Protein AF-A0A257Z6N5-F1 (afdb_monomer)

Nearest PDB structures (foldseek):
  4j6e-assembly1_A-2  TM=8.213E-01  e=1.492E-03  Caulobacter vibrioides NA1000
  4ggm-assembly1_X  TM=7.055E-01  e=1.935E-03  Caulobacter vibrioides NA1000
  3n2t-assembly1_A  TM=2.374E-01  e=4.158E+00  Gluconobacter oxydans

Solvent-accessible surface area (backbone atoms only — not comparable to full-atom values): 8236 Å² total; per-residue (Å²): 127,85,78,82,77,86,37,72,22,48,71,96,54,63,63,89,93,51,84,61,78,43,75,43,48,78,38,38,39,49,66,47,54,53,49,40,49,75,72,67,55,52,68,46,66,88,80,85,87,79,74,90,77,84,79,54,79,92,64,46,33,77,75,28,54,72,49,43,66,60,52,53,52,21,49,74,70,34,69,70,44,30,51,51,52,52,53,48,54,45,40,75,73,64,34,45,80,45,55,60,69,78,77,44,49,88,76,54,84,69,93,77,84,92,76,88,80,91,48,77,63,57,54,61,51,60,80,72,110

Secondary structure (DSSP, 8-state):
-PPPPP-EEETT---SSS--SEEE-GGGHHHHHHHHHHTT--EE---S----PPP-GGG--HHHHTTHHHHHHHHHH-HHHHHHHHHHHHHHTTPEE--HHHH-GGGSPPSS-SSS---HHHHHHHTT-

Radius of gyration: 18.56 Å; Cα contacts (8 Å, |Δi|>4): 104; chains: 1; bounding box: 44×32×52 Å

Mean predicted aligned error: 5.18 Å

Sequence (129 aa):
MPARPVVAALDGFAPEEVAADLTFRVERLVPFLRQLEGMGVTKVAFAGAVTRPRLDPALLDPDTAALLPRLMQAMAAGDDATLRAVIEIFSDFGFAMLGVADLAPDLLPGPGLLAGTLTLRDEGDADRA

Foldseek 3Di:
DPDDDAAEAEVVGDDDPDDHPYYDYLLCVVVVLVVCVVVVAAADEDDDDDDDDDDDPVSHDPVSVVCVVCLVVLVVVDDVSNVVSVVVVSVVSRHHYDDCCRVPVVPDDDPDDPDDDDDPVNVVVVVVD

Structure (mmCIF, N/CA/C/O backbone):
data_AF-A0A257Z6N5-F1
#
_entry.id   AF-A0A257Z6N5-F1
#
loop_
_atom_site.group_PDB
_atom_site.id
_atom_site.type_symbol
_atom_site.label_atom_id
_atom_site.label_alt_id
_atom_site.label_comp_id
_atom_site.label_asym_id
_atom_site.label_entity_id
_atom_site.label_seq_id
_atom_site.pdbx_PDB_ins_code
_atom_site.Cartn_x
_atom_site.Cartn_y
_atom_site.Cartn_z
_atom_site.occupancy
_atom_site.B_iso_or_equiv
_atom_site.auth_seq_id
_atom_site.auth_comp_id
_atom_site.auth_asym_id
_atom_site.auth_atom_id
_atom_site.pdbx_PDB_model_num
ATOM 1 N N . MET A 1 1 ? -20.031 -13.706 -13.312 1.00 42.88 1 MET A N 1
ATOM 2 C CA . MET A 1 1 ? -18.965 -12.688 -13.425 1.00 42.88 1 MET A CA 1
ATOM 3 C C . MET A 1 1 ? -18.307 -12.574 -12.064 1.00 42.88 1 MET A C 1
ATOM 5 O O . MET A 1 1 ? -19.045 -12.709 -11.089 1.00 42.88 1 MET A O 1
ATOM 9 N N . PRO A 1 2 ? -16.977 -12.409 -11.960 1.00 65.19 2 PRO A N 1
ATOM 10 C CA . PRO A 1 2 ? -16.371 -12.122 -10.665 1.00 65.19 2 PRO A CA 1
ATOM 11 C C . PRO A 1 2 ? -17.029 -10.868 -10.076 1.00 65.19 2 PRO A C 1
ATOM 13 O O . PRO A 1 2 ? -17.409 -9.958 -10.816 1.00 65.19 2 PRO A O 1
ATOM 16 N N . ALA A 1 3 ? -17.244 -10.861 -8.761 1.00 79.19 3 ALA A N 1
ATOM 17 C CA . ALA A 1 3 ? -17.783 -9.696 -8.073 1.00 79.19 3 ALA A CA 1
ATOM 18 C C . ALA A 1 3 ? -16.845 -8.499 -8.288 1.00 79.19 3 ALA A C 1
ATOM 20 O O . ALA A 1 3 ? -15.624 -8.662 -8.285 1.00 79.19 3 ALA A O 1
ATOM 21 N N . ARG A 1 4 ? -17.414 -7.306 -8.497 1.00 88.75 4 ARG A N 1
ATOM 22 C CA . ARG A 1 4 ? -16.631 -6.073 -8.631 1.00 88.75 4 ARG A CA 1
ATOM 23 C C . ARG A 1 4 ? -15.801 -5.871 -7.348 1.00 88.75 4 ARG A C 1
ATOM 25 O O . ARG A 1 4 ? -16.389 -5.937 -6.268 1.00 88.75 4 ARG A O 1
ATOM 32 N N . PRO A 1 5 ? -14.478 -5.639 -7.442 1.00 92.62 5 PRO A N 1
ATOM 33 C CA . PRO A 1 5 ? -13.663 -5.354 -6.268 1.00 92.62 5 PRO A CA 1
ATOM 34 C C . PRO A 1 5 ? -14.042 -3.998 -5.672 1.00 92.62 5 PRO A C 1
ATOM 36 O O . PRO A 1 5 ? -14.481 -3.097 -6.387 1.00 92.62 5 PRO A O 1
ATOM 39 N N . VAL A 1 6 ? -13.827 -3.857 -4.368 1.00 95.50 6 VAL A N 1
ATOM 40 C CA . VAL A 1 6 ? -13.914 -2.563 -3.692 1.00 95.50 6 VAL A CA 1
ATOM 41 C C . VAL A 1 6 ? -12.664 -1.754 -4.030 1.00 95.50 6 VAL A C 1
ATOM 43 O O . VAL A 1 6 ? -11.546 -2.214 -3.792 1.00 95.50 6 VAL A O 1
ATOM 46 N N . VAL A 1 7 ? -12.845 -0.554 -4.576 1.00 96.31 7 VAL A N 1
ATOM 47 C CA . VAL A 1 7 ? -11.754 0.357 -4.938 1.00 96.31 7 VAL A CA 1
ATOM 48 C C . VAL A 1 7 ? -11.568 1.383 -3.824 1.00 96.31 7 VAL A C 1
ATOM 50 O O . VAL A 1 7 ? -12.426 2.237 -3.606 1.00 96.31 7 VAL A O 1
ATOM 53 N N . ALA A 1 8 ? -10.434 1.316 -3.129 1.00 97.25 8 ALA A N 1
ATOM 54 C CA . ALA A 1 8 ? -10.059 2.282 -2.102 1.00 97.25 8 ALA A CA 1
ATOM 55 C C . ALA A 1 8 ? -8.964 3.226 -2.615 1.00 97.25 8 ALA A C 1
ATOM 57 O O . ALA A 1 8 ? -7.869 2.782 -2.956 1.00 97.25 8 ALA A O 1
ATOM 58 N N . ALA A 1 9 ? -9.251 4.525 -2.646 1.00 96.62 9 ALA A N 1
ATOM 59 C CA . ALA A 1 9 ? -8.300 5.552 -3.054 1.00 96.62 9 ALA 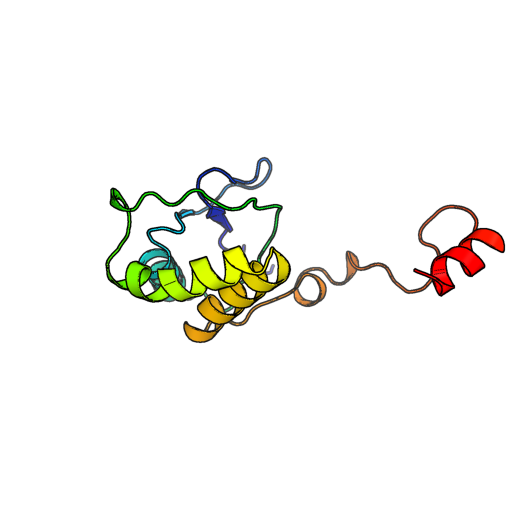A CA 1
ATOM 60 C C . ALA A 1 9 ? -7.577 6.148 -1.843 1.00 96.62 9 ALA A C 1
ATOM 62 O O . ALA A 1 9 ? -8.205 6.562 -0.867 1.00 96.62 9 ALA A O 1
ATOM 63 N N . LEU A 1 10 ? -6.253 6.251 -1.926 1.00 95.00 10 LEU A N 1
ATOM 64 C CA . LEU A 1 10 ? -5.495 7.071 -0.990 1.00 95.00 10 LEU A CA 1
ATOM 65 C C . LEU A 1 10 ? -5.737 8.553 -1.317 1.00 95.00 10 LEU A C 1
ATOM 67 O O . LEU A 1 10 ? -5.685 8.951 -2.481 1.00 95.00 10 LEU A O 1
ATOM 71 N N . ASP A 1 11 ? -6.000 9.371 -0.300 1.00 92.69 11 ASP A N 1
ATOM 72 C CA . ASP A 1 11 ? -6.194 10.816 -0.447 1.00 92.69 11 ASP A CA 1
ATOM 73 C C . ASP A 1 11 ? -5.009 11.461 -1.190 1.00 92.69 11 ASP A C 1
ATOM 75 O O . ASP A 1 11 ? -3.850 11.268 -0.823 1.00 92.69 11 ASP A O 1
ATOM 79 N N . GLY A 1 12 ? -5.306 12.193 -2.268 1.00 90.94 12 GLY A N 1
ATOM 80 C CA . GLY A 1 12 ? -4.302 12.775 -3.168 1.00 90.94 12 GLY A CA 1
ATOM 81 C C . GLY A 1 12 ? -3.798 11.854 -4.289 1.00 90.94 12 GLY A C 1
ATOM 82 O O . GLY A 1 12 ? -3.067 12.324 -5.156 1.00 90.94 12 GLY A O 1
ATOM 83 N N . PHE A 1 13 ? -4.214 10.583 -4.315 1.00 92.38 13 PHE A N 1
ATOM 84 C CA . PHE A 1 13 ? -3.807 9.570 -5.303 1.00 92.38 13 PHE A CA 1
ATOM 85 C C . PHE A 1 13 ? -5.015 8.811 -5.875 1.00 92.38 13 PHE A C 1
ATOM 87 O O . PHE A 1 13 ? -4.959 7.603 -6.109 1.00 92.38 13 PHE A O 1
ATOM 94 N N . ALA A 1 14 ? -6.143 9.500 -6.054 1.00 91.62 14 ALA A N 1
ATOM 95 C CA . ALA A 1 14 ? -7.331 8.888 -6.635 1.00 91.62 14 ALA A CA 1
ATOM 96 C C . ALA A 1 14 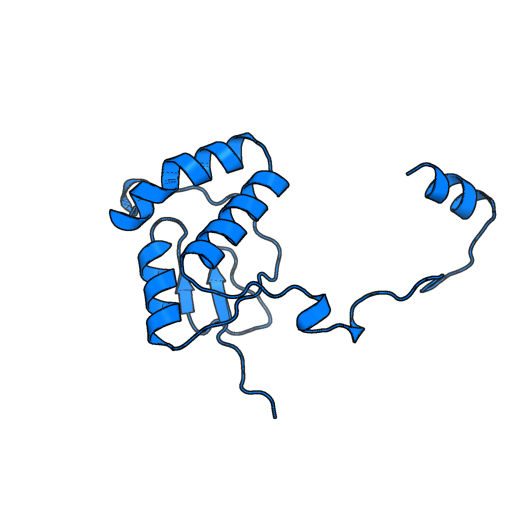? -7.086 8.501 -8.110 1.00 91.62 14 ALA A C 1
ATOM 98 O O . ALA A 1 14 ? -6.517 9.304 -8.851 1.00 91.62 14 ALA A O 1
ATOM 99 N N . PRO A 1 15 ? -7.513 7.303 -8.548 1.00 91.06 15 PRO A N 1
ATOM 100 C CA . PRO A 1 15 ? -7.413 6.905 -9.949 1.00 91.06 15 PRO A CA 1
ATOM 101 C C . PRO A 1 15 ? -8.330 7.760 -10.837 1.00 91.06 15 PRO A C 1
ATOM 103 O O . PRO A 1 15 ? -9.432 8.123 -10.433 1.00 91.06 15 PRO A O 1
ATOM 106 N N . GLU A 1 16 ? -7.886 8.060 -12.060 1.00 89.06 16 GLU A N 1
ATOM 107 C CA . GLU A 1 16 ? -8.634 8.914 -12.997 1.00 89.06 16 GLU A CA 1
ATOM 108 C C . GLU A 1 16 ? -9.790 8.169 -13.683 1.00 89.06 16 GLU A C 1
ATOM 110 O O . GLU A 1 16 ? -10.892 8.696 -13.816 1.00 89.06 16 GLU A O 1
ATOM 115 N N . GLU A 1 17 ? -9.552 6.924 -14.100 1.00 89.81 17 GLU A N 1
ATOM 116 C CA . GLU A 1 17 ? -10.486 6.156 -14.939 1.00 89.81 17 GLU A CA 1
ATOM 117 C C . GLU A 1 17 ? -11.380 5.190 -14.146 1.00 89.81 17 GLU A C 1
ATOM 119 O O . GLU A 1 17 ? -12.284 4.563 -14.702 1.00 89.81 17 GLU A O 1
ATOM 124 N N . VAL A 1 18 ? -11.147 5.056 -12.838 1.00 90.00 18 VAL A N 1
ATOM 125 C CA . VAL A 1 18 ? -11.863 4.113 -11.971 1.00 90.00 18 VAL A CA 1
ATOM 126 C C . VAL A 1 18 ? -12.487 4.872 -10.809 1.00 90.00 18 VAL A C 1
ATOM 128 O O . VAL A 1 18 ? -11.803 5.569 -10.072 1.00 90.00 18 VAL A O 1
ATOM 131 N N . ALA A 1 19 ? -13.796 4.721 -10.608 1.00 92.31 19 ALA A N 1
ATOM 132 C CA . ALA A 1 19 ? -14.463 5.328 -9.462 1.00 92.31 19 ALA A CA 1
ATOM 133 C C . ALA A 1 19 ? -14.042 4.631 -8.160 1.00 92.31 19 ALA A C 1
ATOM 135 O O . ALA A 1 19 ? -14.203 3.416 -8.026 1.00 92.31 19 ALA A O 1
ATOM 136 N N . ALA A 1 20 ? -13.543 5.408 -7.199 1.00 95.38 20 ALA A N 1
ATOM 137 C CA . ALA A 1 20 ? -13.274 4.921 -5.854 1.00 95.38 20 ALA A CA 1
ATOM 138 C C . ALA A 1 20 ? -14.585 4.730 -5.078 1.00 95.38 20 ALA A C 1
ATOM 140 O O . ALA A 1 20 ? -15.437 5.618 -5.052 1.00 95.38 20 ALA A O 1
ATOM 141 N N . ASP A 1 21 ? -14.727 3.580 -4.426 1.00 96.06 21 ASP A N 1
ATOM 142 C CA . ASP A 1 21 ? -15.846 3.279 -3.529 1.00 96.06 21 ASP A CA 1
ATOM 143 C C . ASP A 1 21 ? -15.632 3.918 -2.146 1.00 96.06 21 ASP A C 1
ATOM 145 O O . ASP A 1 21 ? -16.589 4.232 -1.437 1.00 96.06 21 ASP A O 1
ATOM 149 N N . LEU A 1 22 ? -14.370 4.137 -1.764 1.00 96.31 22 LEU A N 1
ATOM 150 C CA . LEU A 1 22 ? -13.990 4.869 -0.561 1.00 96.31 22 LEU A CA 1
ATOM 151 C C . LEU A 1 22 ? -12.633 5.559 -0.710 1.00 96.31 22 LEU A C 1
ATOM 153 O O . LEU A 1 22 ? -11.772 5.124 -1.473 1.00 96.31 22 LEU A O 1
ATOM 157 N N . THR A 1 23 ? -12.438 6.606 0.087 1.00 96.25 23 THR A N 1
ATOM 158 C CA . THR A 1 23 ? -11.167 7.323 0.212 1.00 96.25 23 THR A CA 1
ATOM 159 C C . THR A 1 23 ? -10.631 7.164 1.627 1.00 96.25 23 THR A C 1
ATOM 161 O O . THR A 1 23 ? -11.397 7.232 2.590 1.00 96.25 23 THR A O 1
ATOM 164 N N . PHE A 1 24 ? -9.320 6.987 1.772 1.00 95.38 24 PHE A N 1
ATOM 165 C CA . PHE A 1 24 ? -8.660 6.879 3.073 1.00 95.38 24 PHE A CA 1
ATOM 166 C C . PHE A 1 24 ? -7.390 7.730 3.151 1.00 95.38 24 PHE A C 1
ATOM 168 O O . PHE A 1 24 ? -6.881 8.230 2.152 1.00 95.38 24 PHE A O 1
ATOM 175 N N . ARG A 1 25 ? -6.881 7.897 4.372 1.00 93.62 25 ARG A N 1
ATOM 176 C CA . ARG A 1 25 ? -5.651 8.630 4.697 1.00 93.62 25 ARG A CA 1
ATOM 177 C C . ARG A 1 25 ? -4.705 7.711 5.460 1.00 93.62 25 ARG A C 1
ATOM 179 O O . ARG A 1 25 ? -5.174 6.889 6.248 1.00 93.62 25 ARG A O 1
ATOM 186 N N . VAL A 1 26 ? -3.393 7.875 5.285 1.00 91.50 26 VAL A N 1
ATOM 187 C CA . VAL A 1 26 ? -2.403 7.074 6.031 1.00 91.50 26 VAL A CA 1
ATOM 188 C C . VAL A 1 26 ? -2.465 7.375 7.527 1.00 91.50 26 VAL A C 1
ATOM 190 O O . VAL A 1 26 ? -2.308 6.472 8.338 1.00 91.50 26 VAL A O 1
ATOM 193 N N . GLU A 1 27 ? -2.793 8.607 7.910 1.00 94.06 27 GLU A N 1
ATOM 194 C CA . GLU A 1 27 ? -2.986 9.031 9.302 1.00 94.06 27 GLU A CA 1
ATOM 195 C C . GLU A 1 27 ? -4.151 8.309 9.998 1.00 94.06 27 GLU A C 1
ATOM 197 O O . GLU A 1 27 ? -4.238 8.296 11.225 1.00 94.06 27 GLU A O 1
ATOM 202 N N . ARG A 1 28 ? -5.038 7.686 9.213 1.00 95.00 28 ARG A N 1
ATOM 203 C CA . ARG A 1 28 ? -6.198 6.916 9.678 1.00 95.00 28 ARG A CA 1
ATOM 204 C C . ARG A 1 28 ? -6.196 5.498 9.108 1.00 95.00 28 ARG A C 1
ATOM 206 O O . ARG A 1 28 ? -7.257 4.952 8.797 1.00 95.00 28 ARG A O 1
ATOM 213 N N . LEU A 1 29 ? -5.008 4.908 8.969 1.00 94.56 29 LEU A N 1
ATOM 214 C CA . LEU A 1 29 ? -4.826 3.585 8.380 1.00 94.56 29 LEU A CA 1
ATOM 215 C C . LEU A 1 29 ? -5.576 2.495 9.155 1.00 94.56 29 LEU A C 1
ATOM 217 O O . LEU A 1 29 ? -6.261 1.691 8.535 1.00 94.56 29 LEU A O 1
ATOM 221 N N . VAL A 1 30 ? -5.517 2.478 10.491 1.00 95.94 30 VAL A N 1
ATOM 222 C CA . VAL A 1 30 ? -6.196 1.430 11.277 1.00 95.94 30 VAL A CA 1
ATOM 223 C C . VAL A 1 30 ? -7.724 1.492 11.138 1.00 95.94 30 VAL A C 1
ATOM 225 O O . VAL A 1 30 ? -8.321 0.458 10.830 1.00 95.94 30 VAL A O 1
ATOM 228 N N . PRO A 1 31 ? -8.388 2.660 11.271 1.00 96.19 31 PRO A N 1
ATOM 229 C CA . PRO A 1 31 ? -9.810 2.784 10.953 1.00 96.19 31 PRO A CA 1
ATOM 230 C C . PRO A 1 31 ? -10.173 2.292 9.547 1.00 96.19 31 PRO A C 1
ATOM 232 O O . PRO A 1 31 ? -11.190 1.623 9.380 1.00 96.19 31 PRO A O 1
ATOM 235 N N . PHE A 1 32 ? -9.334 2.580 8.549 1.00 97.19 32 PHE A N 1
ATOM 236 C CA . PHE A 1 32 ? -9.533 2.096 7.184 1.00 97.19 32 PHE A CA 1
ATOM 237 C C . PHE A 1 32 ? -9.428 0.567 7.085 1.00 97.19 32 PHE A C 1
ATOM 239 O O . PHE A 1 32 ? -10.311 -0.062 6.507 1.00 97.19 32 PHE A O 1
ATOM 246 N N . LEU A 1 33 ? -8.419 -0.053 7.703 1.00 97.12 33 LEU A N 1
ATOM 247 C CA . LEU A 1 33 ? -8.279 -1.515 7.732 1.00 97.12 33 LEU A CA 1
ATOM 248 C C . LEU A 1 33 ? -9.491 -2.181 8.403 1.00 97.12 33 LEU A C 1
ATOM 250 O O . LEU A 1 33 ? -10.044 -3.139 7.868 1.00 97.12 33 LEU A O 1
ATOM 254 N N . ARG A 1 34 ? -9.981 -1.619 9.515 1.00 96.56 34 ARG A N 1
ATOM 255 C CA . ARG A 1 34 ? -11.215 -2.087 10.172 1.00 96.56 34 ARG A CA 1
ATOM 256 C C . ARG A 1 34 ? -12.455 -1.900 9.296 1.00 96.56 34 ARG A C 1
ATOM 258 O O . ARG A 1 34 ? -13.363 -2.726 9.333 1.00 96.56 34 ARG A O 1
ATOM 265 N N . GLN A 1 35 ? -12.513 -0.833 8.500 1.00 97.44 35 GLN A N 1
ATOM 266 C CA . GLN A 1 35 ? -13.594 -0.633 7.534 1.00 97.44 35 GLN A CA 1
ATOM 267 C C . GLN A 1 35 ? -13.565 -1.709 6.440 1.00 97.44 35 GLN A C 1
ATOM 269 O O . GLN A 1 35 ? -14.620 -2.245 6.103 1.00 97.44 35 GLN A O 1
ATOM 274 N N . LEU A 1 36 ? -12.384 -2.063 5.919 1.00 97.62 36 LEU A N 1
ATOM 275 C CA . LEU A 1 36 ? -12.225 -3.171 4.968 1.00 97.62 36 LEU A CA 1
ATOM 276 C C . LEU A 1 36 ? -12.694 -4.504 5.569 1.00 97.62 36 LEU A C 1
ATOM 278 O O . LEU A 1 36 ? -13.462 -5.227 4.932 1.00 97.62 36 LEU A O 1
ATOM 282 N N . GLU A 1 37 ? -12.294 -4.792 6.808 1.00 96.56 37 GLU A N 1
ATOM 283 C CA . GLU A 1 37 ? -12.730 -5.980 7.552 1.00 96.56 37 GLU A CA 1
ATOM 284 C C . GLU A 1 37 ? -14.259 -6.009 7.721 1.00 96.56 37 GLU A C 1
ATOM 286 O O . GLU A 1 37 ? -14.901 -7.015 7.421 1.00 96.56 37 GLU A O 1
ATOM 291 N N . GLY A 1 38 ? -14.868 -4.883 8.109 1.00 96.81 38 GLY A N 1
ATOM 292 C CA . GLY A 1 38 ? -16.322 -4.752 8.249 1.00 96.81 38 GLY A CA 1
ATOM 293 C C . GLY A 1 38 ? -17.099 -4.931 6.939 1.00 96.81 38 GLY A C 1
ATOM 294 O O . GLY A 1 38 ? -18.263 -5.330 6.967 1.00 96.81 38 GLY A O 1
ATOM 295 N N . MET A 1 39 ? -16.462 -4.688 5.789 1.00 96.00 39 MET A N 1
ATOM 296 C CA . MET A 1 39 ? -17.015 -4.990 4.460 1.00 96.00 39 MET A CA 1
ATOM 297 C C . MET A 1 39 ? -16.801 -6.452 4.032 1.00 96.00 39 MET A C 1
ATOM 299 O O . MET A 1 39 ? -17.255 -6.845 2.958 1.00 96.00 39 MET A O 1
ATOM 303 N N . GLY A 1 40 ? -16.110 -7.263 4.839 1.00 96.00 40 GLY A N 1
ATOM 304 C CA . GLY A 1 40 ? -15.784 -8.653 4.521 1.00 96.00 40 GLY A CA 1
ATOM 305 C C . GLY A 1 40 ? -14.657 -8.808 3.496 1.00 96.00 40 GLY A C 1
ATOM 306 O O . GLY A 1 40 ? -14.546 -9.857 2.856 1.00 96.00 40 GLY A O 1
ATOM 307 N N . VAL A 1 41 ? -13.823 -7.779 3.305 1.00 96.94 41 VAL A N 1
ATOM 308 C CA . VAL A 1 41 ? -12.647 -7.868 2.431 1.00 96.94 41 VAL A CA 1
ATOM 309 C C . VAL A 1 41 ? -11.618 -8.794 3.080 1.00 96.94 41 VAL A C 1
ATOM 311 O O . VAL A 1 41 ? -11.287 -8.650 4.248 1.00 96.94 41 VAL A O 1
ATOM 314 N N . THR A 1 42 ? -11.099 -9.751 2.312 1.00 96.50 42 THR A N 1
ATOM 315 C CA . THR A 1 42 ? -10.102 -10.736 2.783 1.00 96.50 42 THR A CA 1
ATOM 316 C C . THR A 1 42 ? -8.842 -10.767 1.926 1.00 96.50 42 THR A C 1
ATOM 318 O O . THR A 1 42 ? -7.821 -11.311 2.340 1.00 96.50 42 THR A O 1
ATOM 321 N N . LYS A 1 43 ? -8.899 -10.184 0.725 1.00 97.19 43 LYS A N 1
ATOM 322 C CA . LYS A 1 43 ? -7.793 -10.121 -0.228 1.00 97.19 43 LYS A CA 1
ATOM 323 C C . LYS A 1 43 ? -7.614 -8.687 -0.695 1.00 97.19 43 LYS A C 1
ATOM 325 O O . LYS A 1 43 ? -8.606 -8.027 -1.004 1.00 97.19 43 LYS A O 1
ATOM 330 N N . VAL A 1 44 ? -6.373 -8.224 -0.759 1.00 97.38 44 VAL A N 1
ATOM 331 C CA . VAL A 1 44 ? -6.032 -6.844 -1.124 1.00 97.38 44 VAL A CA 1
ATOM 332 C C . VAL A 1 44 ? -4.903 -6.860 -2.143 1.00 97.38 44 VAL A C 1
ATOM 334 O O . VAL A 1 44 ? -3.956 -7.624 -2.007 1.00 97.38 44 VAL A O 1
ATOM 337 N N . ALA A 1 45 ? -4.988 -5.994 -3.146 1.00 96.31 45 ALA A N 1
ATOM 338 C CA . ALA A 1 45 ? -3.878 -5.694 -4.038 1.00 96.31 45 ALA A CA 1
ATOM 339 C C . ALA A 1 45 ? -3.618 -4.193 -4.033 1.00 96.31 45 ALA A C 1
ATOM 341 O O . ALA A 1 45 ? -4.553 -3.394 -3.952 1.00 96.31 45 ALA A O 1
ATOM 342 N N . PHE A 1 46 ? -2.349 -3.818 -4.145 1.00 95.25 46 PHE A N 1
ATOM 343 C CA . PHE A 1 46 ? -1.960 -2.432 -4.359 1.00 95.25 46 PHE A CA 1
ATOM 344 C C . PHE A 1 46 ? -1.788 -2.182 -5.852 1.00 95.25 46 PHE A C 1
ATOM 346 O O . PHE A 1 46 ? -1.123 -2.950 -6.546 1.00 95.25 46 PHE A O 1
ATOM 353 N N . ALA A 1 47 ? -2.403 -1.110 -6.340 1.00 92.94 47 ALA A N 1
ATOM 354 C CA . ALA A 1 47 ? -2.376 -0.726 -7.741 1.00 92.94 47 ALA A CA 1
ATOM 355 C C . ALA A 1 47 ? -2.211 0.789 -7.863 1.00 92.94 47 ALA A C 1
ATOM 357 O O . ALA A 1 47 ? -2.822 1.549 -7.112 1.00 92.94 47 ALA A O 1
ATOM 358 N N . GLY A 1 48 ? -1.408 1.211 -8.838 1.00 90.62 48 GLY A N 1
ATOM 359 C CA . GLY A 1 48 ? -1.106 2.617 -9.086 1.00 90.62 48 GLY A CA 1
ATOM 360 C C . GLY A 1 48 ? 0.188 3.094 -8.428 1.00 90.62 48 GLY A C 1
ATOM 361 O O . GLY A 1 48 ? 0.763 2.442 -7.556 1.00 90.62 48 GLY A O 1
ATOM 362 N N . ALA A 1 49 ? 0.661 4.247 -8.897 1.00 89.69 49 ALA A N 1
ATOM 363 C CA . ALA A 1 49 ? 1.830 4.911 -8.346 1.00 89.69 49 ALA A CA 1
ATOM 364 C C . ALA A 1 49 ? 1.422 5.753 -7.134 1.00 89.69 49 ALA A C 1
ATOM 366 O O . ALA A 1 49 ? 0.496 6.559 -7.203 1.00 89.69 49 ALA A O 1
ATOM 367 N N . VAL A 1 50 ? 2.158 5.597 -6.038 1.00 87.25 50 VAL A N 1
ATOM 368 C CA . VAL A 1 50 ? 2.006 6.413 -4.836 1.00 87.25 50 VAL A CA 1
ATOM 369 C C . VAL A 1 50 ? 3.366 6.994 -4.498 1.00 87.25 50 VAL A C 1
ATOM 371 O O . VAL A 1 50 ? 4.368 6.283 -4.468 1.00 87.25 50 VAL A O 1
ATOM 374 N N . THR A 1 51 ? 3.406 8.297 -4.245 1.00 85.62 51 THR A N 1
ATOM 375 C CA . THR A 1 51 ? 4.580 8.937 -3.654 1.00 85.62 51 THR A CA 1
ATOM 376 C C . THR A 1 51 ? 4.390 9.039 -2.154 1.00 85.62 51 THR A C 1
ATOM 378 O O . THR A 1 51 ? 3.278 8.956 -1.636 1.00 85.62 51 THR A O 1
ATOM 381 N N . ARG A 1 52 ? 5.498 9.205 -1.435 1.00 82.19 52 ARG A N 1
ATOM 382 C CA . ARG A 1 52 ? 5.499 9.294 0.020 1.00 82.19 52 ARG A CA 1
ATOM 383 C C . ARG A 1 52 ? 4.512 10.367 0.518 1.00 82.19 52 ARG A C 1
ATOM 385 O O . ARG A 1 52 ? 4.790 11.555 0.323 1.00 82.19 52 ARG A O 1
ATOM 392 N N . PRO A 1 53 ? 3.408 9.989 1.189 1.00 79.06 53 PRO A N 1
ATOM 393 C CA . PRO A 1 53 ? 2.448 10.965 1.670 1.00 79.06 53 PRO A CA 1
ATOM 394 C C . PRO A 1 53 ? 3.064 11.770 2.814 1.00 79.06 53 PRO A C 1
ATOM 396 O O . PRO A 1 53 ? 3.818 11.246 3.641 1.00 79.06 53 PRO A O 1
ATOM 399 N N . ARG A 1 54 ? 2.752 13.066 2.854 1.00 82.00 54 ARG A N 1
ATOM 400 C CA . ARG A 1 54 ? 3.074 13.909 4.006 1.00 82.00 54 ARG A CA 1
ATOM 401 C C . ARG A 1 54 ? 2.032 13.641 5.077 1.00 82.00 54 ARG A C 1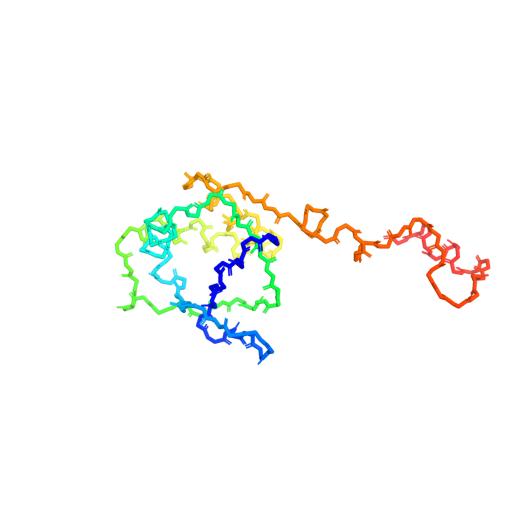
ATOM 403 O O . ARG A 1 54 ? 0.853 13.805 4.802 1.00 82.00 54 ARG A O 1
ATOM 410 N N . LEU A 1 55 ? 2.484 13.240 6.259 1.00 84.19 55 LEU A N 1
ATOM 411 C CA . LEU A 1 55 ? 1.6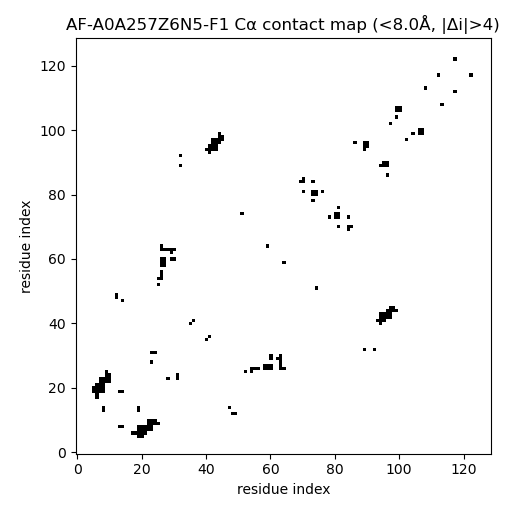00 12.941 7.376 1.00 84.19 55 LEU A CA 1
ATOM 412 C C . LEU A 1 55 ? 1.329 14.206 8.185 1.00 84.19 55 LEU A C 1
ATOM 414 O O . LEU A 1 55 ? 2.276 14.909 8.550 1.00 84.19 55 LEU A O 1
ATOM 418 N N . ASP A 1 56 ? 0.060 14.466 8.483 1.00 87.50 56 ASP A N 1
ATOM 419 C CA . ASP A 1 56 ? -0.355 15.498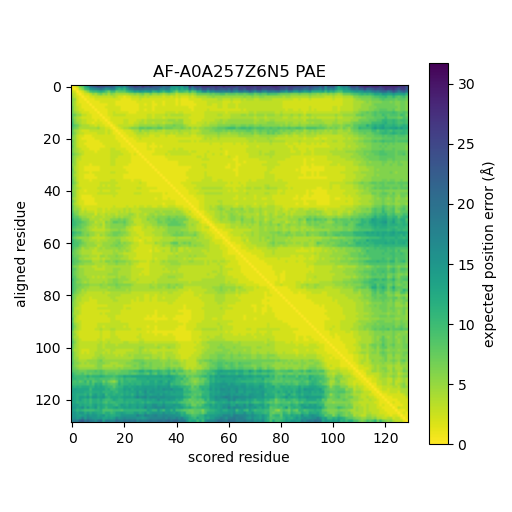 9.433 1.00 87.50 56 ASP A CA 1
ATOM 420 C C . ASP A 1 56 ? -0.584 14.886 10.830 1.00 87.50 56 ASP A C 1
ATOM 422 O O . ASP A 1 56 ? -1.559 14.154 11.033 1.00 87.50 56 ASP A O 1
ATOM 426 N N . PRO A 1 57 ? 0.266 15.195 11.830 1.00 84.38 57 PRO A N 1
ATOM 427 C CA . PRO A 1 57 ? 0.096 14.692 13.191 1.00 84.38 57 PRO A CA 1
ATOM 428 C C . PRO A 1 57 ? -1.260 15.037 13.821 1.00 84.38 57 PRO A C 1
ATOM 430 O O . PRO A 1 57 ? -1.722 14.299 14.688 1.00 84.38 57 PRO A O 1
ATOM 433 N N . ALA A 1 58 ? -1.908 16.130 13.401 1.00 89.12 58 ALA A N 1
ATOM 434 C CA . ALA A 1 58 ? -3.211 16.536 13.929 1.00 89.12 58 ALA A CA 1
ATOM 435 C C . ALA A 1 58 ? -4.364 15.634 13.452 1.00 89.12 58 ALA A C 1
ATOM 437 O O . ALA A 1 58 ? -5.425 15.614 14.077 1.00 89.12 58 ALA A O 1
ATOM 438 N N . LEU A 1 59 ? -4.165 14.889 12.360 1.00 89.31 59 LEU A N 1
ATOM 439 C CA . LEU A 1 59 ? -5.146 13.957 11.794 1.00 89.31 59 LEU A CA 1
ATOM 440 C C . LEU A 1 59 ? -4.903 12.504 12.223 1.00 89.31 59 LEU A C 1
ATOM 442 O O . LEU A 1 59 ? -5.664 11.617 11.825 1.00 89.31 59 LEU A O 1
ATOM 446 N N . LEU A 1 60 ? -3.846 12.266 13.003 1.00 91.94 60 LEU A N 1
ATOM 447 C CA . LEU A 1 60 ? -3.395 10.938 13.383 1.00 91.94 60 LEU A CA 1
ATOM 448 C C . LEU A 1 60 ? -4.348 10.301 14.394 1.00 91.94 60 LEU A C 1
ATOM 450 O O . LEU A 1 60 ? -4.577 10.811 15.491 1.00 91.94 60 LEU A O 1
ATOM 454 N N . ASP A 1 61 ? -4.879 9.149 14.012 1.00 93.00 61 ASP A N 1
ATOM 455 C CA . ASP A 1 61 ? -5.683 8.311 14.887 1.00 9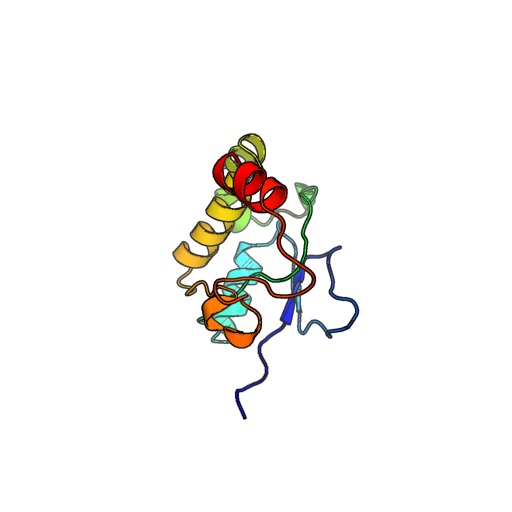3.00 61 ASP A CA 1
ATOM 456 C C . ASP A 1 61 ? -4.794 7.559 15.911 1.00 93.00 61 ASP A C 1
ATOM 458 O O . ASP A 1 61 ? -3.689 7.140 15.553 1.00 93.00 61 ASP A O 1
ATOM 462 N N . PRO A 1 62 ? -5.243 7.353 17.169 1.00 91.94 62 PRO A N 1
ATOM 463 C CA . PRO A 1 62 ? -4.433 6.715 18.212 1.00 91.94 62 PRO A CA 1
ATOM 464 C C . PRO A 1 62 ? -3.929 5.308 17.870 1.00 91.94 62 PRO A C 1
ATOM 466 O O . PRO A 1 62 ? -2.768 5.003 18.146 1.00 91.94 62 PRO A O 1
ATOM 469 N N . ASP A 1 63 ? -4.757 4.465 17.247 1.00 90.62 63 ASP A N 1
ATOM 470 C CA . ASP A 1 63 ? -4.342 3.108 16.870 1.00 90.62 63 ASP A CA 1
ATOM 471 C C . ASP A 1 63 ? -3.321 3.171 15.727 1.00 90.62 63 ASP A C 1
ATOM 473 O O . ASP A 1 63 ? -2.335 2.431 15.695 1.00 90.62 63 ASP A O 1
ATOM 477 N N . THR A 1 64 ? -3.520 4.111 14.803 1.00 91.56 64 THR A N 1
ATOM 478 C CA . THR A 1 64 ? -2.589 4.355 13.695 1.00 91.56 64 THR A CA 1
ATOM 479 C C . THR A 1 64 ? -1.251 4.921 14.181 1.00 91.56 64 THR A C 1
ATOM 481 O O . THR A 1 64 ? -0.200 4.591 13.625 1.00 91.56 64 THR A O 1
ATOM 484 N N . ALA A 1 65 ? -1.249 5.707 15.261 1.00 91.44 65 ALA A N 1
ATOM 485 C CA . ALA A 1 65 ? -0.034 6.257 15.856 1.00 91.44 65 ALA A CA 1
ATOM 486 C C . ALA A 1 65 ? 0.944 5.171 16.329 1.00 91.44 65 ALA A C 1
ATOM 488 O O . ALA A 1 65 ? 2.157 5.369 16.251 1.00 91.44 65 ALA A O 1
ATOM 489 N N . ALA A 1 66 ? 0.445 4.001 16.743 1.00 91.50 66 ALA A N 1
ATOM 490 C CA . ALA A 1 66 ? 1.289 2.867 17.119 1.00 91.50 66 ALA A CA 1
ATOM 491 C C . ALA A 1 66 ? 2.084 2.287 15.931 1.00 91.50 66 ALA A C 1
ATOM 493 O O . ALA A 1 66 ? 3.173 1.745 16.121 1.00 91.50 66 ALA A O 1
ATOM 494 N N . LEU A 1 67 ? 1.576 2.432 14.702 1.00 91.19 67 LEU A N 1
ATOM 495 C CA . LEU A 1 67 ? 2.238 1.972 13.474 1.00 91.19 67 LEU A CA 1
ATOM 496 C C . LEU A 1 67 ? 3.241 2.997 12.923 1.00 91.19 67 LEU A C 1
ATOM 498 O O . LEU A 1 67 ? 4.116 2.647 12.127 1.00 91.19 67 LEU A O 1
ATOM 502 N N . LEU A 1 68 ? 3.137 4.258 13.351 1.00 88.38 68 LEU A N 1
ATOM 503 C CA . LEU A 1 68 ? 3.915 5.367 12.809 1.00 88.38 68 LEU A CA 1
ATOM 504 C C . LEU A 1 68 ? 5.438 5.165 12.919 1.00 88.38 68 LEU A C 1
ATOM 506 O O . LEU A 1 68 ? 6.112 5.393 11.916 1.00 88.38 68 LEU A O 1
ATOM 510 N N . PRO A 1 69 ? 6.015 4.692 14.046 1.00 89.38 69 PRO A N 1
ATOM 511 C CA . PRO A 1 69 ? 7.458 4.467 14.129 1.00 89.38 69 PRO A CA 1
ATOM 512 C C . PRO A 1 69 ? 7.966 3.464 13.086 1.00 89.38 69 PRO A C 1
ATOM 514 O O . PRO A 1 69 ? 8.989 3.711 12.448 1.00 89.38 69 PRO A O 1
ATOM 517 N N . ARG A 1 70 ? 7.226 2.367 12.864 1.00 90.88 70 ARG A N 1
ATOM 518 C CA . ARG A 1 70 ? 7.545 1.349 11.848 1.00 90.88 70 ARG A CA 1
ATOM 519 C C . ARG A 1 70 ? 7.489 1.947 10.444 1.00 90.88 70 ARG A C 1
ATOM 521 O O . ARG A 1 70 ? 8.425 1.765 9.669 1.00 90.88 70 ARG A O 1
ATOM 528 N N . LEU A 1 71 ? 6.430 2.701 10.140 1.00 88.44 71 LEU A N 1
ATOM 529 C CA . LEU A 1 71 ? 6.273 3.383 8.853 1.00 88.44 71 LEU A CA 1
ATOM 530 C C . LEU A 1 71 ? 7.403 4.390 8.610 1.00 88.44 71 LEU A C 1
ATOM 532 O O . LEU A 1 71 ? 8.020 4.363 7.552 1.00 88.44 71 LEU A O 1
ATOM 536 N N . MET A 1 72 ? 7.732 5.224 9.599 1.00 88.94 72 MET A N 1
ATOM 537 C CA . MET A 1 72 ? 8.804 6.219 9.499 1.00 88.94 72 MET A CA 1
ATOM 538 C C . MET A 1 72 ? 10.184 5.585 9.295 1.00 88.94 72 MET A C 1
ATOM 540 O O . MET A 1 72 ? 10.973 6.088 8.496 1.00 88.94 72 MET A O 1
ATOM 544 N N . GLN A 1 73 ? 10.483 4.485 9.992 1.00 91.69 73 GLN A N 1
ATOM 545 C CA . GLN A 1 73 ? 11.737 3.748 9.807 1.00 91.69 73 GLN A CA 1
ATOM 546 C C . GLN A 1 73 ? 11.832 3.146 8.403 1.00 91.69 73 GLN A C 1
ATOM 548 O O . GLN A 1 73 ? 12.851 3.312 7.733 1.00 91.69 73 GLN A O 1
ATOM 553 N N . ALA A 1 74 ? 10.761 2.505 7.932 1.00 91.44 74 ALA A N 1
ATOM 554 C CA . ALA A 1 74 ? 10.700 1.934 6.590 1.00 91.44 74 ALA A CA 1
ATOM 555 C C . ALA A 1 74 ? 10.847 3.017 5.508 1.00 91.44 74 ALA A C 1
ATOM 557 O O . ALA A 1 74 ? 11.644 2.881 4.583 1.00 91.44 74 ALA A O 1
ATOM 558 N N . MET A 1 75 ? 10.172 4.150 5.706 1.00 88.88 75 MET A N 1
ATOM 559 C CA . MET A 1 75 ? 10.327 5.370 4.920 1.00 88.88 75 MET A CA 1
ATOM 560 C C . MET A 1 75 ? 11.788 5.841 4.898 1.00 88.88 75 MET A C 1
ATOM 562 O O . MET A 1 75 ? 12.327 6.132 3.830 1.00 88.88 75 MET A O 1
ATOM 566 N N . ALA A 1 76 ? 12.485 5.911 6.027 1.00 90.12 76 ALA A N 1
ATOM 567 C CA . ALA A 1 76 ? 13.894 6.316 6.032 1.00 90.12 76 ALA A CA 1
ATOM 568 C C . ALA A 1 76 ? 14.811 5.348 5.251 1.00 90.12 76 ALA A C 1
ATOM 570 O O . ALA A 1 76 ? 15.819 5.785 4.703 1.00 90.12 76 ALA A O 1
ATOM 571 N N . ALA A 1 77 ? 14.447 4.065 5.162 1.00 92.56 77 ALA A N 1
ATOM 572 C CA . ALA A 1 77 ? 15.222 3.023 4.485 1.00 92.56 77 ALA A CA 1
ATOM 573 C C . ALA A 1 77 ? 15.003 2.941 2.959 1.00 92.56 77 ALA A C 1
ATOM 575 O O . ALA A 1 77 ? 15.742 2.233 2.279 1.00 92.56 77 ALA A O 1
ATOM 576 N N . GLY A 1 78 ? 14.023 3.668 2.413 1.00 90.81 78 GLY A N 1
ATOM 577 C CA . GLY A 1 78 ? 13.749 3.739 0.973 1.00 90.81 78 GLY A CA 1
ATOM 578 C C . GLY A 1 78 ? 12.403 3.137 0.570 1.00 90.81 78 GLY A C 1
ATOM 579 O O . GLY A 1 78 ? 11.613 2.696 1.407 1.00 90.81 78 GLY A O 1
ATOM 580 N N . ASP A 1 79 ? 12.114 3.151 -0.729 1.00 89.88 79 ASP A N 1
ATOM 581 C CA . ASP A 1 79 ? 10.768 2.849 -1.231 1.00 89.88 79 ASP A CA 1
ATOM 582 C C . ASP A 1 79 ? 10.408 1.360 -1.129 1.00 89.88 79 ASP A C 1
ATOM 584 O O . ASP A 1 79 ? 9.310 1.042 -0.680 1.00 89.88 79 ASP A O 1
ATOM 588 N N . ASP A 1 80 ? 11.338 0.442 -1.429 1.00 92.19 80 ASP A N 1
ATOM 589 C CA . ASP A 1 80 ? 11.109 -1.006 -1.263 1.00 92.19 80 ASP A CA 1
ATOM 590 C C . ASP A 1 80 ? 10.835 -1.375 0.203 1.00 92.19 80 ASP A C 1
ATOM 592 O O . ASP A 1 80 ? 9.892 -2.103 0.511 1.00 92.19 80 ASP A O 1
ATOM 596 N N . ALA A 1 81 ? 11.615 -0.812 1.131 1.00 93.12 81 ALA A N 1
ATOM 597 C CA . ALA A 1 81 ? 11.409 -1.021 2.560 1.00 93.12 81 ALA A CA 1
ATOM 598 C C . ALA A 1 81 ? 10.045 -0.482 3.016 1.00 93.12 81 ALA A C 1
ATOM 600 O O . ALA A 1 81 ? 9.338 -1.152 3.770 1.00 93.12 81 ALA A O 1
ATOM 601 N N . THR A 1 82 ? 9.653 0.697 2.522 1.00 91.94 82 THR A N 1
ATOM 602 C CA . THR A 1 82 ? 8.336 1.294 2.791 1.00 91.94 82 THR A CA 1
ATOM 603 C C . THR A 1 82 ? 7.213 0.394 2.297 1.00 91.94 82 THR A C 1
ATOM 605 O O . THR A 1 82 ? 6.300 0.080 3.061 1.00 91.94 82 THR A O 1
ATOM 608 N N . LEU A 1 83 ? 7.289 -0.054 1.042 1.00 92.06 83 LEU A N 1
ATOM 609 C CA . LEU A 1 83 ? 6.278 -0.918 0.443 1.00 92.06 83 LEU A CA 1
ATOM 610 C C . LEU A 1 83 ? 6.159 -2.242 1.206 1.00 92.06 83 LEU A C 1
ATOM 612 O O . LEU A 1 83 ? 5.048 -2.644 1.548 1.00 92.06 83 LEU A O 1
ATOM 616 N N . ARG A 1 84 ? 7.289 -2.876 1.547 1.00 94.38 84 ARG A N 1
ATOM 617 C CA . ARG A 1 84 ? 7.314 -4.108 2.347 1.00 94.38 84 ARG A CA 1
ATOM 618 C C . ARG A 1 84 ? 6.653 -3.912 3.711 1.00 94.38 84 ARG A C 1
ATOM 620 O O . ARG A 1 84 ? 5.797 -4.708 4.080 1.00 94.38 84 ARG A O 1
ATOM 627 N N . ALA A 1 85 ? 6.969 -2.829 4.421 1.00 94.25 85 ALA A N 1
ATOM 628 C CA . ALA A 1 85 ? 6.354 -2.545 5.716 1.00 94.25 85 ALA A CA 1
ATOM 629 C C . ALA A 1 85 ? 4.832 -2.346 5.615 1.00 94.25 85 ALA A C 1
ATOM 631 O O . ALA A 1 85 ? 4.096 -2.807 6.485 1.00 94.25 85 ALA A O 1
ATOM 632 N N . VAL A 1 86 ? 4.344 -1.693 4.555 1.00 93.62 86 VAL A N 1
ATOM 633 C CA . VAL A 1 86 ? 2.899 -1.528 4.322 1.00 93.62 86 VAL A CA 1
ATOM 634 C C . VAL A 1 86 ? 2.233 -2.871 4.005 1.00 93.62 86 VAL A C 1
ATOM 636 O O . VAL A 1 86 ? 1.187 -3.169 4.575 1.00 93.62 86 VAL A O 1
ATOM 639 N N . ILE A 1 87 ? 2.841 -3.705 3.157 1.00 95.38 87 ILE A N 1
ATOM 640 C CA . ILE A 1 87 ? 2.357 -5.068 2.859 1.00 95.38 87 ILE A CA 1
ATOM 641 C C . ILE A 1 87 ? 2.239 -5.892 4.145 1.00 95.38 87 ILE A C 1
ATOM 643 O O . ILE A 1 87 ? 1.219 -6.547 4.375 1.00 95.38 87 ILE A O 1
ATOM 647 N N . GLU A 1 88 ? 3.259 -5.841 5.000 1.00 96.56 88 GLU A N 1
ATOM 648 C CA . GLU A 1 88 ? 3.255 -6.552 6.275 1.00 96.56 88 GLU A CA 1
ATOM 649 C C . GLU A 1 88 ? 2.164 -6.027 7.214 1.00 96.56 88 GLU A C 1
ATOM 651 O O . GLU A 1 88 ? 1.467 -6.835 7.809 1.00 96.56 88 GLU A O 1
ATOM 656 N N . ILE A 1 89 ? 1.936 -4.709 7.298 1.00 95.44 89 ILE A N 1
ATOM 657 C CA . ILE A 1 89 ? 0.839 -4.149 8.108 1.00 95.44 89 ILE A CA 1
ATOM 658 C C . ILE A 1 89 ? -0.519 -4.695 7.653 1.00 95.44 89 ILE A C 1
ATOM 660 O O . ILE A 1 8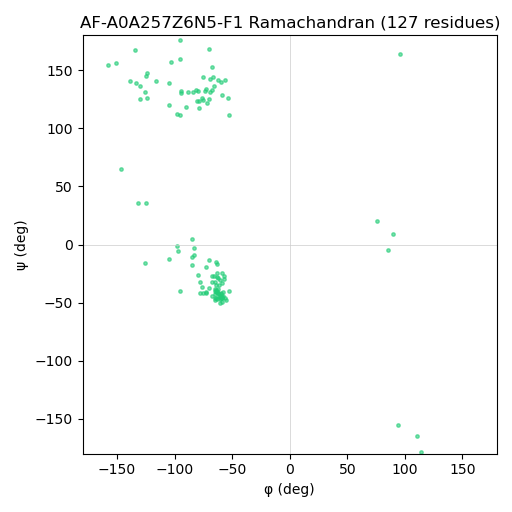9 ? -1.320 -5.099 8.488 1.00 95.44 89 ILE A O 1
ATOM 664 N N . PHE A 1 90 ? -0.801 -4.742 6.349 1.00 97.19 90 PHE A N 1
ATOM 665 C CA . PHE A 1 90 ? -2.062 -5.325 5.872 1.00 97.19 90 PHE A CA 1
ATOM 666 C C . PHE A 1 90 ? -2.139 -6.827 6.185 1.00 97.19 90 PHE A C 1
ATOM 668 O O . PHE A 1 90 ? -3.187 -7.326 6.594 1.00 97.19 90 PHE A O 1
ATOM 675 N N . SER A 1 91 ? -1.020 -7.537 6.060 1.00 96.81 91 SER A N 1
ATOM 676 C CA . SER A 1 91 ? -0.941 -8.965 6.385 1.00 96.81 91 SER A CA 1
ATOM 677 C C . SER A 1 91 ? -1.170 -9.231 7.881 1.00 96.81 91 SER A C 1
ATOM 679 O O . SER A 1 91 ? -1.895 -10.161 8.229 1.00 96.81 91 SER A O 1
ATOM 681 N N . ASP A 1 92 ? -0.634 -8.380 8.764 1.00 96.12 92 ASP A N 1
ATOM 682 C CA . ASP A 1 92 ? -0.820 -8.434 10.223 1.00 96.12 92 ASP A CA 1
ATOM 683 C C . ASP A 1 92 ? -2.299 -8.247 10.618 1.00 96.12 92 ASP A C 1
ATOM 685 O O . ASP A 1 92 ? -2.754 -8.792 11.623 1.00 96.12 92 ASP A O 1
ATOM 689 N N . PHE A 1 93 ? -3.070 -7.518 9.803 1.00 95.81 93 PHE A N 1
ATOM 690 C CA . PHE A 1 93 ? -4.523 -7.358 9.944 1.00 95.81 93 PHE A CA 1
ATOM 691 C C . PHE A 1 93 ? -5.335 -8.489 9.283 1.00 95.81 93 PHE A C 1
ATOM 693 O O . PHE A 1 93 ? -6.563 -8.445 9.279 1.00 95.81 93 PHE A O 1
ATOM 700 N N . GLY A 1 94 ? -4.672 -9.519 8.749 1.00 97.00 94 GLY A N 1
ATOM 701 C CA . GLY A 1 94 ? -5.310 -10.720 8.208 1.00 97.00 94 GLY A CA 1
ATOM 702 C C . GLY A 1 94 ? -5.680 -10.652 6.725 1.00 97.00 94 GLY A C 1
ATOM 703 O O . GLY A 1 94 ? -6.349 -11.562 6.231 1.00 97.00 94 GLY A O 1
ATOM 704 N N . PHE A 1 95 ? -5.253 -9.617 5.994 1.00 98.19 95 PHE A N 1
ATOM 705 C CA . PHE A 1 95 ? -5.488 -9.534 4.552 1.00 98.19 95 PHE A CA 1
ATOM 706 C C . PHE A 1 95 ? -4.478 -10.389 3.780 1.00 98.19 95 PHE A C 1
ATOM 708 O O . PHE A 1 95 ? -3.268 -10.284 3.972 1.00 98.19 95 PHE A O 1
ATOM 715 N N . ALA A 1 96 ? -4.968 -11.202 2.843 1.00 97.75 96 ALA A N 1
ATOM 716 C CA . ALA A 1 96 ? -4.109 -11.872 1.877 1.00 97.75 96 ALA A CA 1
ATOM 717 C C . ALA A 1 96 ? -3.709 -10.889 0.770 1.00 97.75 96 ALA A C 1
ATOM 719 O O . ALA A 1 96 ? -4.558 -10.397 0.020 1.00 97.75 96 ALA A O 1
ATOM 720 N N . MET A 1 97 ? -2.412 -10.617 0.663 1.00 96.94 97 MET A N 1
ATOM 721 C CA . MET A 1 97 ? -1.877 -9.703 -0.339 1.00 96.94 97 MET A CA 1
ATOM 722 C C . MET A 1 97 ? -1.756 -10.407 -1.691 1.00 96.94 97 MET A C 1
ATOM 724 O O . MET A 1 97 ? -1.111 -11.448 -1.795 1.00 96.94 97 MET A O 1
ATOM 728 N N . LEU A 1 98 ? -2.394 -9.841 -2.713 1.00 96.56 98 LEU A N 1
ATOM 729 C CA . LEU A 1 98 ? -2.361 -10.319 -4.092 1.00 96.56 98 LEU A CA 1
ATOM 730 C C . LEU A 1 98 ? -1.459 -9.425 -4.940 1.00 96.56 98 LEU A C 1
ATOM 732 O O . LEU A 1 98 ? -1.503 -8.194 -4.837 1.00 96.56 98 LEU A O 1
ATOM 736 N N . GLY A 1 99 ? -0.673 -10.053 -5.807 1.00 93.56 99 GLY A N 1
ATOM 737 C CA . GLY A 1 99 ? 0.104 -9.380 -6.837 1.00 93.56 99 GLY A CA 1
ATOM 738 C C . GLY A 1 99 ? -0.621 -9.338 -8.180 1.00 93.56 99 GLY A C 1
ATOM 739 O O . GLY A 1 99 ? -1.680 -9.935 -8.383 1.00 93.56 99 GLY A O 1
ATOM 740 N N . VAL A 1 100 ? 0.000 -8.666 -9.150 1.00 91.81 100 VAL A N 1
ATOM 741 C CA . VAL A 1 100 ? -0.496 -8.632 -10.535 1.00 91.81 100 VAL A CA 1
ATOM 742 C C . VAL A 1 100 ? -0.595 -10.036 -11.146 1.00 91.81 100 VAL A C 1
ATOM 744 O O . VAL A 1 100 ? -1.531 -10.301 -11.887 1.00 91.81 100 VAL A O 1
ATOM 747 N N . ALA A 1 101 ? 0.306 -10.955 -10.777 1.00 91.56 101 ALA A N 1
ATOM 748 C CA . ALA A 1 101 ? 0.288 -12.341 -11.245 1.00 91.56 101 ALA A CA 1
ATOM 749 C C . ALA A 1 101 ? -0.987 -13.092 -10.834 1.00 91.56 101 ALA A C 1
ATOM 751 O O . ALA A 1 101 ? -1.489 -13.915 -11.594 1.00 91.56 101 ALA A O 1
ATOM 752 N N . ASP A 1 102 ? -1.519 -12.790 -9.646 1.00 93.50 102 ASP A N 1
ATOM 753 C CA . ASP A 1 102 ? -2.728 -13.425 -9.120 1.00 93.50 102 ASP A CA 1
ATOM 754 C C . ASP A 1 102 ? -4.001 -12.856 -9.759 1.00 93.50 102 ASP A C 1
ATOM 756 O O . ASP A 1 102 ? -5.005 -13.555 -9.891 1.00 93.50 102 ASP A O 1
ATOM 760 N N . LEU A 1 103 ? -3.974 -11.568 -10.119 1.00 91.62 103 LEU A N 1
ATOM 761 C CA . LEU A 1 103 ? -5.145 -10.827 -10.593 1.00 91.62 103 LEU A CA 1
ATOM 762 C C . LEU A 1 103 ? -5.273 -10.780 -12.115 1.00 91.62 103 LEU A C 1
ATOM 764 O O . LEU A 1 103 ? -6.382 -10.837 -12.643 1.00 91.62 103 LEU A O 1
ATOM 768 N N . ALA A 1 104 ? -4.152 -10.617 -12.807 1.00 91.06 104 ALA A N 1
ATOM 769 C CA . ALA A 1 104 ? -4.090 -10.378 -14.239 1.00 91.06 104 ALA A CA 1
ATOM 770 C C . ALA A 1 104 ? -2.823 -11.029 -14.824 1.00 91.06 104 ALA A C 1
ATOM 772 O O . ALA A 1 104 ? -1.937 -10.322 -15.310 1.00 91.06 104 ALA A O 1
ATOM 773 N N . PRO A 1 105 ? -2.716 -12.372 -14.780 1.00 91.56 105 PRO A N 1
ATOM 774 C CA . PRO A 1 105 ? -1.542 -13.091 -15.277 1.00 91.56 105 PRO A CA 1
ATOM 775 C C . PRO A 1 105 ? -1.255 -12.792 -16.753 1.00 91.56 105 PRO A C 1
ATOM 777 O O . PRO A 1 105 ? -0.097 -12.746 -17.149 1.00 91.56 105 PRO A O 1
ATOM 780 N N . ASP A 1 106 ? -2.289 -12.499 -17.543 1.00 90.56 106 ASP A N 1
ATOM 781 C CA . ASP A 1 106 ? -2.166 -12.167 -18.967 1.00 90.56 106 ASP A CA 1
ATOM 782 C C . ASP A 1 106 ? -1.504 -10.799 -19.228 1.00 90.56 106 ASP A C 1
ATOM 784 O O . ASP A 1 106 ? -1.128 -10.503 -20.360 1.00 90.56 106 ASP A O 1
ATOM 788 N N . LEU A 1 107 ? -1.356 -9.953 -18.199 1.00 89.69 107 LEU A N 1
ATOM 789 C CA . LEU A 1 107 ? -0.592 -8.701 -18.286 1.00 89.69 107 LEU A CA 1
ATOM 790 C C . LEU A 1 107 ? 0.905 -8.907 -18.040 1.00 89.69 107 LEU A C 1
ATOM 792 O O . LEU A 1 107 ? 1.690 -7.980 -18.253 1.00 89.69 107 LEU A O 1
ATOM 796 N N . LEU A 1 108 ? 1.313 -10.088 -17.571 1.00 90.44 108 LEU A N 1
ATOM 797 C CA . LEU A 1 108 ? 2.719 -10.392 -17.372 1.00 90.44 108 LEU A CA 1
ATOM 798 C C . LEU A 1 108 ? 3.365 -10.807 -18.693 1.00 90.44 108 LEU A C 1
ATOM 800 O O . LEU A 1 108 ? 2.826 -11.652 -19.411 1.00 90.44 108 LEU A O 1
ATOM 804 N N . PRO A 1 109 ? 4.544 -10.254 -19.017 1.00 90.56 109 PRO A N 1
ATOM 805 C CA . PRO A 1 109 ? 5.259 -10.685 -20.197 1.00 90.56 109 PRO A CA 1
ATOM 806 C C . PRO A 1 109 ? 5.751 -12.124 -20.019 1.00 90.56 109 PRO A C 1
ATOM 808 O O . PRO A 1 109 ? 6.336 -12.480 -18.995 1.00 90.56 109 PRO A O 1
ATOM 811 N N . GLY A 1 110 ? 5.528 -12.950 -21.040 1.00 88.06 110 GLY A N 1
ATOM 812 C CA . GLY A 1 110 ? 6.193 -14.244 -21.152 1.00 88.06 110 GLY A CA 1
ATOM 813 C C . GLY A 1 110 ? 7.691 -14.086 -21.455 1.00 88.06 110 GLY A C 1
ATOM 814 O O . GLY A 1 110 ? 8.140 -12.994 -21.812 1.00 88.06 110 GLY A O 1
ATOM 815 N N . PRO A 1 111 ? 8.480 -15.168 -21.345 1.00 85.81 111 PRO A N 1
ATOM 816 C CA . PRO A 1 111 ? 9.881 -15.137 -21.745 1.00 85.81 111 PRO A CA 1
ATOM 817 C C . PRO A 1 111 ? 10.019 -14.841 -23.246 1.00 85.81 111 PRO A C 1
ATOM 819 O O . PRO A 1 111 ? 9.266 -15.372 -24.064 1.00 85.81 111 PRO A O 1
ATOM 822 N N . GLY A 1 112 ? 11.025 -14.041 -23.605 1.00 86.81 112 GLY A N 1
ATOM 823 C CA . GLY A 1 112 ? 11.360 -13.709 -24.991 1.00 86.81 112 GLY A CA 1
ATOM 824 C C . GLY A 1 112 ? 11.069 -12.256 -25.368 1.00 86.81 1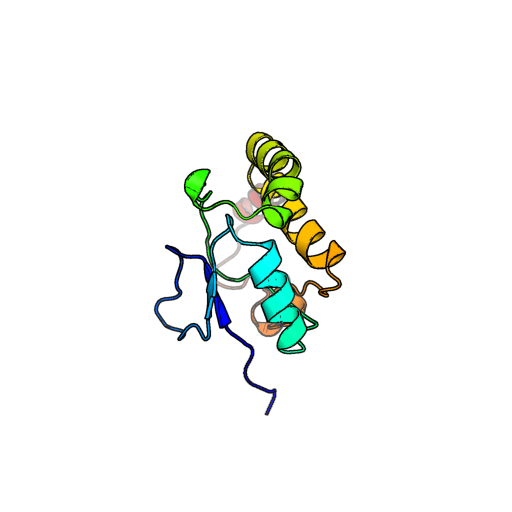12 GLY A C 1
ATOM 825 O O . GLY A 1 112 ? 10.911 -11.383 -24.518 1.00 86.81 112 GLY A O 1
ATOM 826 N N . LEU A 1 113 ? 11.048 -11.992 -26.676 1.00 88.38 113 LEU A N 1
ATOM 827 C CA . LEU A 1 113 ? 10.884 -10.651 -27.227 1.00 88.38 113 LEU A CA 1
ATOM 828 C C . LEU A 1 113 ? 9.399 -10.328 -27.439 1.00 88.38 113 LEU A C 1
ATOM 830 O O . LEU A 1 113 ? 8.736 -10.978 -28.244 1.00 88.38 113 LEU A O 1
ATOM 834 N N . LEU A 1 114 ? 8.889 -9.300 -26.755 1.00 88.31 114 LEU A N 1
ATOM 835 C CA . LEU A 1 114 ? 7.499 -8.848 -26.921 1.00 88.31 114 LEU A CA 1
ATOM 836 C C . LEU A 1 114 ? 7.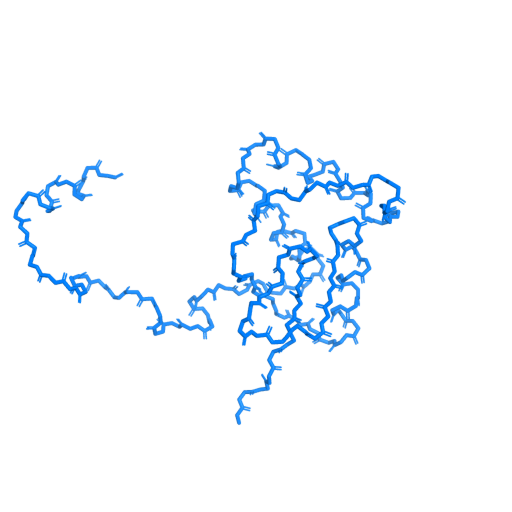292 -8.047 -28.214 1.00 88.31 114 LEU A C 1
ATOM 838 O O . LEU A 1 114 ? 6.245 -8.147 -28.846 1.00 88.31 114 LEU A O 1
ATOM 842 N N . ALA A 1 115 ? 8.280 -7.235 -28.599 1.00 89.06 115 ALA A N 1
ATOM 843 C CA . ALA A 1 115 ? 8.247 -6.413 -29.804 1.00 89.06 115 ALA A CA 1
ATOM 844 C C . ALA A 1 115 ? 9.666 -6.034 -30.257 1.00 89.06 115 ALA A C 1
ATOM 846 O O . ALA A 1 115 ? 10.580 -5.942 -29.442 1.00 89.06 115 ALA A O 1
ATOM 847 N N . GLY A 1 116 ? 9.832 -5.754 -31.553 1.00 90.44 116 GLY A N 1
ATOM 848 C CA . GLY A 1 116 ? 11.093 -5.282 -32.133 1.00 90.44 116 GLY A CA 1
ATOM 849 C C . GLY A 1 116 ? 11.969 -6.395 -32.708 1.00 90.44 116 GLY A C 1
ATOM 850 O O . GLY A 1 116 ? 11.480 -7.444 -33.122 1.00 90.44 116 GLY A O 1
ATOM 851 N N . THR A 1 117 ? 13.276 -6.147 -32.783 1.00 91.19 117 THR A N 1
ATOM 852 C CA . THR A 1 117 ? 14.281 -7.117 -33.239 1.00 91.19 117 THR A CA 1
ATOM 853 C C . THR A 1 117 ? 15.409 -7.154 -32.224 1.00 91.19 117 THR A C 1
ATOM 855 O O . THR A 1 117 ? 15.974 -6.112 -31.911 1.00 91.19 117 THR A O 1
ATOM 858 N N . LEU A 1 118 ? 15.720 -8.346 -31.720 1.00 89.94 118 LEU A N 1
ATOM 859 C CA . LEU A 1 118 ? 16.807 -8.560 -30.771 1.00 89.94 118 LEU A CA 1
ATOM 860 C C . LEU A 1 118 ? 18.149 -8.528 -31.512 1.00 89.94 118 LEU A C 1
ATOM 862 O O . LEU A 1 118 ? 18.328 -9.254 -32.494 1.00 89.94 118 LEU A O 1
ATOM 866 N N . THR A 1 119 ? 19.084 -7.691 -31.064 1.00 92.44 119 THR A N 1
ATOM 867 C CA . THR A 1 119 ? 20.462 -7.696 -31.569 1.00 92.44 119 THR A CA 1
ATOM 868 C C . THR A 1 119 ? 21.400 -8.382 -30.578 1.00 92.44 119 THR A C 1
ATOM 870 O O . THR A 1 119 ? 21.153 -8.400 -29.377 1.00 92.44 119 THR A O 1
ATOM 873 N N . LEU A 1 120 ? 22.543 -8.877 -31.065 1.00 89.25 120 LEU A N 1
ATOM 874 C CA . LEU A 1 120 ? 23.582 -9.472 -30.208 1.00 89.25 120 LEU A CA 1
ATOM 875 C C . LEU A 1 120 ? 24.114 -8.497 -29.142 1.00 89.25 120 LEU A C 1
ATOM 877 O O . LEU A 1 120 ? 24.639 -8.916 -28.113 1.00 89.25 120 LEU A O 1
ATOM 881 N N . ARG A 1 121 ? 24.013 -7.184 -29.394 1.00 89.88 121 ARG A N 1
ATOM 882 C CA . ARG A 1 121 ? 24.387 -6.167 -28.410 1.00 89.88 121 ARG A CA 1
ATOM 883 C C . ARG A 1 121 ? 23.368 -6.098 -27.276 1.00 89.88 121 ARG A C 1
ATOM 885 O O . ARG A 1 121 ? 23.789 -6.003 -26.131 1.00 89.88 121 ARG A O 1
ATOM 892 N N . ASP A 1 122 ? 22.076 -6.169 -27.594 1.00 90.50 122 ASP A N 1
ATOM 893 C CA . ASP A 1 122 ? 21.002 -6.143 -26.594 1.00 90.50 122 ASP A CA 1
ATOM 894 C C . ASP A 1 122 ? 21.097 -7.355 -25.660 1.00 90.50 122 ASP A C 1
ATOM 896 O O . ASP A 1 122 ? 20.956 -7.204 -24.451 1.00 90.50 122 ASP A O 1
ATOM 900 N N . GLU A 1 123 ? 21.420 -8.534 -26.204 1.00 86.25 123 GLU A N 1
ATOM 901 C CA . GLU A 1 123 ? 21.693 -9.745 -25.413 1.00 86.25 123 GLU A CA 1
ATOM 902 C C . GLU A 1 123 ? 22.864 -9.524 -24.443 1.00 86.25 123 GLU A C 1
ATOM 904 O O . GLU A 1 123 ? 22.736 -9.747 -23.241 1.00 86.25 123 GLU A O 1
ATOM 909 N N . GLY A 1 124 ? 23.988 -8.998 -24.944 1.00 88.81 124 GLY A N 1
ATOM 910 C CA . GLY A 1 124 ? 25.160 -8.726 -24.110 1.00 88.81 124 GLY A CA 1
ATOM 911 C C . GLY A 1 124 ? 24.967 -7.603 -23.081 1.00 88.81 124 GLY A C 1
ATOM 912 O O . GLY A 1 124 ? 25.646 -7.598 -22.055 1.00 88.81 124 GLY A O 1
ATOM 913 N N . ASP A 1 125 ? 24.084 -6.635 -23.338 1.00 89.00 125 ASP A N 1
ATOM 914 C CA . ASP A 1 125 ? 23.714 -5.595 -22.373 1.00 89.00 125 ASP A CA 1
ATOM 915 C C . ASP A 1 125 ? 22.776 -6.158 -21.288 1.00 89.00 125 ASP A C 1
ATOM 917 O O . ASP A 1 125 ? 22.995 -5.878 -20.109 1.00 89.00 125 ASP A O 1
ATOM 921 N N . ALA A 1 126 ? 21.801 -6.996 -21.661 1.00 86.44 126 ALA A N 1
ATOM 922 C CA . ALA A 1 126 ? 20.860 -7.625 -20.732 1.00 86.44 126 ALA A CA 1
ATOM 923 C C . ALA A 1 126 ? 21.541 -8.585 -19.742 1.00 86.44 126 ALA A C 1
ATOM 925 O O . ALA A 1 126 ? 21.214 -8.553 -18.560 1.00 86.44 126 ALA A O 1
ATOM 926 N N . ASP A 1 127 ? 22.531 -9.368 -20.182 1.00 88.06 127 ASP A N 1
ATOM 927 C CA . ASP A 1 127 ? 23.290 -10.285 -19.309 1.00 88.06 127 ASP A CA 1
ATOM 928 C C . ASP A 1 127 ? 24.116 -9.564 -18.222 1.00 88.06 127 ASP A C 1
ATOM 930 O O . ASP A 1 127 ? 24.605 -10.197 -17.282 1.00 88.06 127 ASP A O 1
ATOM 934 N N . ARG A 1 128 ? 24.324 -8.245 -18.359 1.00 86.81 128 ARG A N 1
ATOM 935 C CA . ARG A 1 128 ? 25.137 -7.426 -17.441 1.00 86.81 128 ARG A CA 1
ATOM 936 C C . ARG A 1 128 ? 24.325 -6.533 -16.503 1.00 86.81 128 ARG A C 1
ATOM 938 O O . ARG A 1 128 ? 24.938 -5.935 -15.616 1.00 86.81 128 ARG A O 1
ATOM 945 N N . ALA A 1 129 ? 23.027 -6.376 -16.749 1.00 76.44 129 ALA A N 1
ATOM 946 C CA . ALA A 1 129 ? 22.122 -5.533 -15.964 1.00 76.44 129 ALA A CA 1
ATOM 947 C C . ALA A 1 129 ? 21.666 -6.242 -14.681 1.00 76.44 129 ALA A C 1
ATOM 949 O O . ALA A 1 129 ? 21.537 -5.536 -13.655 1.00 76.44 129 ALA A O 1
#

pLDDT: mean 91.3, std 6.4, range [42.88, 98.19]